Protein AF-A0A3S4KFF6-F1 (afdb_monomer_lite)

Sequence (85 aa):
MPILRQHMDARFGEERFQVMLGTVRRWQQEGKINPALAPELLFTTVISLVLVPFSRIHSDPRLQAVNRQTIVSHALALMGHGVGG

Radius of gyration: 17.16 Å; chains: 1; bounding box: 39×19×44 Å

Organism: Klebsiella pneumoniae (NCBI:txid573)

pLDDT: mean 87.14, std 14.23, range [47.38, 98.06]

Secondary structure (DSSP, 8-state):
--HHHHHHHTTTHHHHHHHHHHHHHHHHHTTSS-TTS-HHHHHHHHHHHHHHHHHHTTT-GGGTT--HHHHHHHHHHHHHHTTT-

Foldseek 3Di:
DDPVVVVVVPDPDPVVLVVQLVVVVVCVVVVNDPVPDDSNCVVVVLCCLQVVLVVCCVPPPVNVVPDNVNSVVVSVCCVVPNPVD

Structure (mmCIF, N/CA/C/O backbone):
data_AF-A0A3S4KFF6-F1
#
_entry.id   AF-A0A3S4KFF6-F1
#
loop_
_atom_site.group_PDB
_atom_site.id
_atom_site.type_symbol
_atom_site.label_atom_id
_atom_site.label_alt_id
_atom_site.label_comp_id
_atom_site.label_asym_id
_atom_site.label_entity_id
_atom_site.label_seq_id
_atom_sit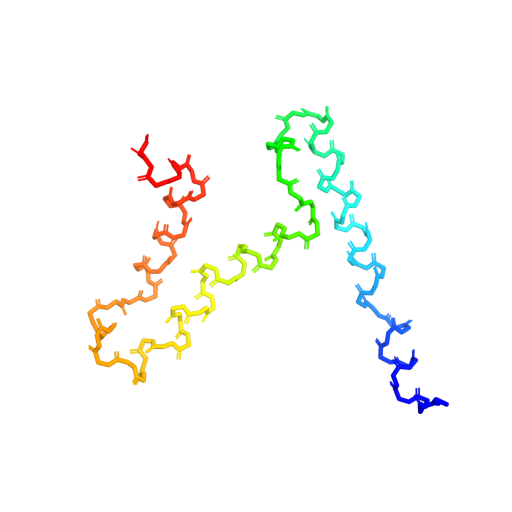e.pdbx_PDB_ins_code
_atom_site.Cartn_x
_atom_site.Cartn_y
_atom_site.Cartn_z
_atom_site.occupancy
_atom_site.B_iso_or_equiv
_atom_site.auth_seq_id
_atom_site.auth_comp_id
_atom_site.auth_asym_id
_atom_site.auth_atom_id
_atom_site.pdbx_PDB_model_num
ATOM 1 N N . MET A 1 1 ? 20.268 -11.837 23.135 1.00 47.38 1 MET A N 1
ATOM 2 C CA . MET A 1 1 ? 19.694 -11.209 21.919 1.00 47.38 1 MET A CA 1
ATOM 3 C C . MET A 1 1 ? 20.546 -9.995 21.560 1.00 47.38 1 MET A C 1
ATOM 5 O O . MET A 1 1 ? 20.949 -9.313 22.494 1.00 47.38 1 MET A O 1
ATOM 9 N N . PRO A 1 2 ? 20.901 -9.741 20.286 1.00 68.88 2 PRO A N 1
ATOM 10 C CA . PRO A 1 2 ? 21.856 -8.683 19.958 1.00 68.88 2 PRO A CA 1
ATOM 11 C C . PRO A 1 2 ? 21.218 -7.287 20.077 1.00 68.88 2 PRO A C 1
ATOM 13 O O . PRO A 1 2 ? 20.135 -7.035 19.548 1.00 68.88 2 PRO A O 1
ATOM 16 N N . ILE A 1 3 ? 21.930 -6.386 20.759 1.00 62.06 3 ILE A N 1
ATOM 17 C CA . ILE A 1 3 ? 21.522 -5.033 21.193 1.00 62.06 3 ILE A CA 1
ATOM 18 C C . ILE A 1 3 ? 21.145 -4.103 20.017 1.00 62.06 3 ILE A C 1
ATOM 20 O O . ILE A 1 3 ? 20.319 -3.206 20.163 1.00 62.06 3 ILE A O 1
ATOM 24 N N . LEU A 1 4 ? 21.667 -4.364 18.814 1.00 55.34 4 LEU A N 1
ATOM 25 C CA . LEU A 1 4 ? 21.361 -3.606 17.592 1.00 55.34 4 LEU A CA 1
ATOM 26 C C . LEU A 1 4 ? 19.877 -3.654 17.188 1.00 55.34 4 LEU A C 1
ATOM 28 O O . LEU A 1 4 ? 19.352 -2.654 16.707 1.00 55.34 4 LEU A O 1
ATOM 32 N N . ARG A 1 5 ? 19.186 -4.781 17.418 1.00 53.72 5 ARG A N 1
ATOM 33 C CA . ARG A 1 5 ? 17.768 -4.939 17.049 1.00 53.72 5 ARG A CA 1
ATOM 34 C C . ARG A 1 5 ? 16.859 -4.099 17.956 1.00 53.72 5 ARG A C 1
ATOM 36 O O . ARG A 1 5 ? 16.026 -3.352 17.465 1.00 53.72 5 ARG A O 1
ATOM 43 N N . GLN A 1 6 ? 17.135 -4.100 19.263 1.00 56.16 6 GLN A N 1
ATOM 44 C CA . GLN A 1 6 ? 16.432 -3.259 20.241 1.00 56.16 6 GLN A CA 1
ATOM 45 C C . GLN A 1 6 ? 16.615 -1.757 19.985 1.00 56.16 6 GLN A C 1
ATOM 47 O O . GLN A 1 6 ? 15.672 -0.997 20.156 1.00 5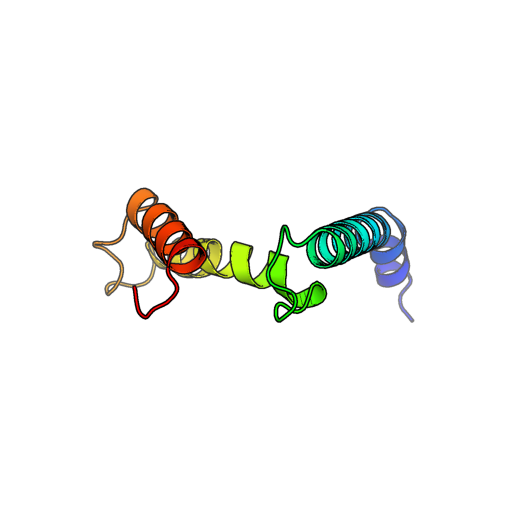6.16 6 GLN A O 1
ATOM 52 N N . HIS A 1 7 ? 17.797 -1.311 19.549 1.00 54.53 7 HIS A N 1
ATOM 53 C CA . HIS A 1 7 ? 18.037 0.114 19.289 1.00 54.53 7 HIS A CA 1
ATOM 54 C C . HIS A 1 7 ? 17.392 0.629 17.991 1.00 54.53 7 HIS A C 1
ATOM 56 O O . HIS A 1 7 ? 17.095 1.822 17.902 1.00 54.53 7 HIS A O 1
ATOM 62 N N . MET A 1 8 ? 17.166 -0.241 17.001 1.00 48.16 8 MET A N 1
ATOM 63 C CA . MET A 1 8 ? 16.448 0.112 15.771 1.00 48.16 8 MET A CA 1
ATOM 64 C C . MET A 1 8 ? 14.925 0.105 15.960 1.00 48.16 8 MET A C 1
ATOM 66 O O . MET A 1 8 ? 14.260 1.011 15.457 1.00 48.16 8 MET A O 1
ATOM 70 N N . ASP A 1 9 ? 14.393 -0.836 16.745 1.00 53.28 9 ASP A N 1
ATOM 71 C CA . ASP A 1 9 ? 12.965 -0.897 17.094 1.00 53.28 9 ASP A CA 1
ATOM 72 C C . ASP A 1 9 ? 12.549 0.262 18.026 1.00 53.28 9 ASP A C 1
ATOM 74 O O . ASP A 1 9 ? 11.443 0.790 17.928 1.00 53.28 9 ASP A O 1
ATOM 78 N N . ALA A 1 10 ? 13.457 0.726 18.893 1.00 53.88 10 ALA A N 1
ATOM 79 C CA . ALA A 1 10 ? 13.148 1.686 19.953 1.00 53.88 10 ALA A CA 1
ATOM 80 C C . ALA A 1 10 ? 13.065 3.167 19.541 1.00 53.88 10 ALA A C 1
ATOM 82 O O . ALA A 1 10 ? 12.707 3.977 20.393 1.00 53.88 10 ALA A O 1
ATOM 83 N N . ARG A 1 11 ? 13.428 3.576 18.311 1.00 57.06 11 ARG A N 1
ATOM 84 C CA . ARG A 1 11 ? 13.642 5.017 18.048 1.00 57.06 11 ARG A CA 1
ATOM 85 C C . ARG A 1 11 ? 12.547 5.773 17.296 1.00 57.06 11 ARG A C 1
ATOM 87 O O . ARG A 1 11 ? 12.287 6.891 17.712 1.00 57.06 11 ARG A O 1
ATOM 94 N N . PHE A 1 12 ? 11.899 5.242 16.252 1.00 52.22 12 PHE A N 1
ATOM 95 C CA . PHE A 1 12 ? 10.881 6.023 15.499 1.00 52.22 12 PHE A CA 1
ATOM 96 C C . PHE A 1 12 ? 9.857 5.213 14.680 1.00 52.22 12 PHE A C 1
ATOM 98 O O . PHE A 1 12 ? 8.868 5.787 14.223 1.00 52.22 12 PHE A O 1
ATOM 105 N N . GLY A 1 13 ? 10.086 3.917 14.437 1.00 63.41 13 GLY A N 1
ATOM 106 C CA . GLY A 1 13 ? 9.241 3.109 13.546 1.00 63.41 13 GLY A CA 1
ATOM 107 C C . GLY A 1 13 ? 7.935 2.654 14.194 1.00 63.41 13 GLY A C 1
ATOM 108 O O . GLY A 1 13 ? 6.870 2.858 13.619 1.00 63.41 13 GLY A O 1
ATOM 109 N N . GLU A 1 14 ? 8.020 2.101 15.405 1.00 73.94 14 GLU A N 1
ATOM 110 C CA . GLU A 1 14 ? 6.875 1.482 16.080 1.00 73.94 14 GLU A CA 1
ATOM 111 C C . GLU A 1 14 ? 5.816 2.510 16.492 1.00 73.94 14 GLU A C 1
ATOM 113 O O . GLU A 1 14 ? 4.641 2.339 16.194 1.00 73.94 14 GLU A O 1
ATOM 118 N N . GLU A 1 15 ? 6.215 3.637 17.090 1.00 80.56 15 GLU A N 1
ATOM 119 C CA . GLU A 1 15 ? 5.271 4.689 17.490 1.00 80.56 15 GLU A CA 1
ATOM 120 C C . GLU A 1 15 ? 4.511 5.259 16.282 1.00 80.56 15 GLU A C 1
ATOM 122 O O . GLU A 1 15 ? 3.284 5.357 16.296 1.00 80.56 15 GLU A O 1
ATOM 127 N N . ARG A 1 16 ? 5.222 5.573 15.191 1.00 79.31 16 ARG A N 1
ATOM 128 C CA . ARG A 1 16 ? 4.599 6.064 13.952 1.00 79.31 16 ARG A CA 1
ATOM 129 C C . ARG A 1 16 ? 3.683 5.018 13.332 1.00 79.31 16 ARG A C 1
ATOM 131 O O . ARG A 1 16 ? 2.618 5.374 12.832 1.00 79.31 16 ARG A O 1
ATOM 138 N N . PHE A 1 17 ? 4.076 3.748 13.382 1.00 81.50 17 PHE A N 1
ATOM 139 C CA . PHE A 1 17 ? 3.258 2.639 12.912 1.00 81.50 17 PHE A CA 1
ATOM 140 C C . PHE A 1 17 ? 1.975 2.497 13.742 1.00 81.50 17 PHE A C 1
ATOM 142 O O . PHE A 1 17 ? 0.891 2.409 13.172 1.00 81.50 17 PHE A O 1
ATOM 149 N N . GLN A 1 18 ? 2.049 2.590 15.069 1.00 87.25 18 GLN A N 1
ATOM 150 C CA . GLN A 1 18 ? 0.866 2.540 15.933 1.00 87.25 18 GLN A CA 1
ATOM 151 C C . GLN A 1 18 ?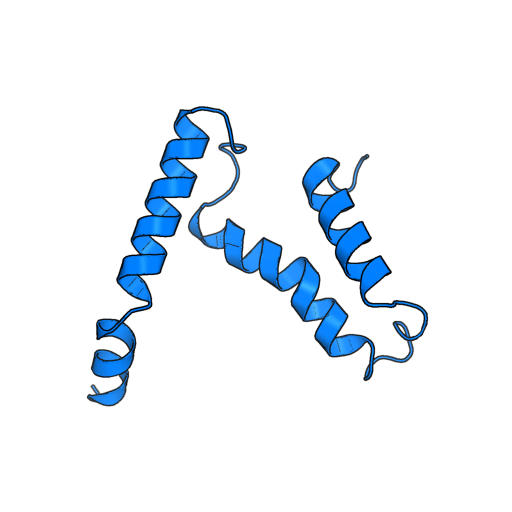 -0.055 3.754 15.746 1.00 87.25 18 GLN A C 1
ATOM 153 O O . GLN A 1 18 ? -1.273 3.593 15.659 1.00 87.25 18 GLN A O 1
ATOM 158 N N . VAL A 1 19 ? 0.498 4.964 15.604 1.00 90.44 19 VAL A N 1
ATOM 159 C CA . VAL A 1 19 ? -0.278 6.180 15.285 1.00 90.44 19 VAL A CA 1
ATOM 160 C C . VAL A 1 19 ? -0.995 6.035 13.941 1.00 90.44 19 VAL A C 1
ATOM 162 O O . VAL A 1 19 ? -2.171 6.388 13.801 1.00 90.44 19 VAL A O 1
ATOM 165 N N . MET A 1 20 ? -0.301 5.482 12.950 1.00 88.38 20 MET A N 1
ATOM 166 C CA . MET A 1 20 ? -0.849 5.185 11.633 1.00 88.38 20 MET A CA 1
ATOM 167 C C . MET A 1 20 ? -1.994 4.166 11.724 1.00 88.38 20 MET A C 1
ATOM 169 O O . MET A 1 20 ? -3.082 4.438 11.216 1.00 88.38 20 MET A O 1
ATOM 173 N N . LEU A 1 21 ? -1.801 3.041 12.424 1.00 93.44 21 LEU A N 1
ATOM 174 C CA . LEU A 1 21 ? -2.852 2.041 12.647 1.00 93.44 21 LEU A CA 1
ATOM 175 C C . LEU A 1 21 ? -4.066 2.640 13.363 1.00 93.44 21 LEU A C 1
ATOM 177 O O . LEU A 1 21 ? -5.201 2.420 12.941 1.00 93.44 21 LEU A O 1
ATOM 181 N N . GLY A 1 22 ? -3.837 3.428 14.415 1.00 95.50 22 GLY A N 1
ATOM 182 C CA . GLY A 1 22 ? -4.895 4.130 15.139 1.00 95.50 22 GLY A CA 1
ATOM 183 C C . GLY A 1 22 ? -5.689 5.072 14.233 1.00 95.50 22 GLY A C 1
ATOM 184 O O . GLY A 1 22 ? -6.918 5.100 14.289 1.00 95.50 22 GLY A O 1
ATOM 185 N N . THR A 1 23 ? -5.005 5.785 13.336 1.00 95.19 23 THR A N 1
ATOM 186 C CA . THR A 1 23 ? -5.646 6.676 12.360 1.00 95.19 23 THR A CA 1
ATOM 187 C C . THR A 1 23 ? -6.515 5.905 11.370 1.00 95.19 23 THR A C 1
ATOM 189 O O . THR A 1 23 ? -7.662 6.290 11.150 1.00 95.19 23 THR A O 1
ATOM 192 N N . VAL A 1 24 ? -6.012 4.798 10.813 1.00 95.31 24 VAL A N 1
ATOM 193 C CA . VAL A 1 24 ? -6.773 3.963 9.870 1.00 95.31 24 VAL A CA 1
ATOM 194 C C . VAL A 1 24 ? -8.007 3.367 10.544 1.00 95.31 24 VAL A C 1
ATOM 196 O O . VAL A 1 24 ? -9.104 3.477 10.002 1.00 95.31 24 VAL A O 1
ATOM 199 N N . ARG A 1 25 ? -7.858 2.808 11.751 1.00 96.56 25 ARG A N 1
ATOM 200 C CA . ARG A 1 25 ? -8.980 2.239 12.517 1.00 96.56 25 ARG A CA 1
ATOM 201 C C . ARG A 1 25 ? -10.046 3.289 12.823 1.00 96.56 25 ARG A C 1
ATOM 203 O O . ARG A 1 25 ? -11.232 3.027 12.638 1.00 96.56 25 ARG A O 1
ATOM 210 N N . ARG A 1 26 ? -9.639 4.497 13.223 1.00 98.00 26 ARG A N 1
ATOM 211 C CA . ARG A 1 26 ? -10.566 5.620 13.424 1.00 98.00 26 ARG A CA 1
ATOM 212 C C . ARG A 1 26 ? -11.300 5.977 12.132 1.00 98.00 26 ARG A C 1
ATOM 214 O O . ARG A 1 26 ? -12.512 6.143 12.142 1.00 98.00 26 ARG A O 1
ATOM 221 N N . TRP A 1 27 ? -10.600 6.057 11.005 1.00 97.75 27 TRP A N 1
ATOM 222 C CA . TRP A 1 27 ? -11.234 6.337 9.715 1.00 97.75 27 TRP A CA 1
ATOM 223 C C . TRP A 1 27 ? -12.188 5.238 9.246 1.00 97.75 27 TRP A C 1
ATOM 225 O O . TRP A 1 27 ? -13.181 5.553 8.595 1.00 97.75 27 TRP A O 1
ATOM 235 N N . GLN A 1 28 ? -11.943 3.977 9.600 1.00 97.50 28 GLN A N 1
ATOM 236 C CA . GLN A 1 28 ? -12.904 2.897 9.367 1.00 97.50 28 GLN A CA 1
ATOM 237 C C . GLN A 1 28 ? -14.172 3.078 10.209 1.00 97.50 28 GLN A C 1
ATOM 239 O O . GLN A 1 28 ? -15.272 2.948 9.681 1.00 97.50 28 GLN A O 1
ATOM 244 N N . GLN A 1 29 ? -14.037 3.452 11.487 1.00 97.44 29 GLN A N 1
ATOM 245 C CA . GLN A 1 29 ? -15.183 3.759 12.358 1.00 97.44 29 GLN A CA 1
ATOM 246 C C . GLN A 1 29 ? -15.987 4.969 11.856 1.00 97.44 29 GLN A C 1
ATOM 248 O O . GLN A 1 29 ? -17.209 4.981 11.945 1.00 97.44 29 GLN A O 1
ATOM 253 N N . GLU A 1 30 ? -15.307 5.968 11.290 1.00 98.06 30 GLU A N 1
ATOM 254 C CA . GLU A 1 30 ? -15.923 7.150 10.671 1.00 98.06 30 GLU A CA 1
ATOM 255 C C . GLU A 1 30 ? -16.515 6.876 9.271 1.00 98.06 30 GLU A C 1
ATOM 257 O O . GLU A 1 30 ? -17.054 7.792 8.653 1.00 98.06 30 GLU A O 1
ATOM 262 N N . GLY A 1 31 ? -16.386 5.657 8.732 1.00 97.06 31 GLY A N 1
ATOM 263 C CA . GLY A 1 31 ? -16.880 5.296 7.397 1.00 97.06 31 GLY A CA 1
ATOM 264 C C . GLY A 1 31 ? -16.073 5.872 6.224 1.00 97.06 31 GLY A C 1
ATOM 265 O O . GLY A 1 31 ? -16.537 5.842 5.088 1.00 97.06 31 GLY A O 1
ATOM 266 N N . LYS A 1 32 ? -14.866 6.398 6.470 1.00 95.88 32 LYS A N 1
ATOM 267 C CA . LYS A 1 32 ? -13.985 7.001 5.448 1.00 95.88 32 LYS A CA 1
ATOM 268 C C . LYS A 1 32 ? -13.125 5.982 4.705 1.00 95.88 32 LYS A C 1
ATOM 270 O O . LYS A 1 32 ? -12.647 6.263 3.611 1.00 95.88 32 LYS A O 1
ATOM 275 N N . ILE A 1 33 ? -12.887 4.825 5.317 1.00 94.12 33 ILE A N 1
ATOM 276 C CA . ILE A 1 33 ? -12.118 3.716 4.746 1.00 94.12 33 ILE A CA 1
ATOM 277 C C . ILE A 1 33 ? -12.968 2.455 4.827 1.00 94.12 33 ILE A C 1
ATOM 279 O O . ILE A 1 33 ? -13.667 2.240 5.815 1.00 94.12 33 ILE A O 1
ATOM 283 N N . ASN A 1 34 ? -12.875 1.603 3.804 1.00 93.62 34 ASN A N 1
ATOM 284 C CA . ASN A 1 34 ? -13.549 0.311 3.784 1.00 93.62 34 ASN A CA 1
ATOM 285 C C . ASN A 1 34 ? -13.160 -0.525 5.034 1.00 93.62 34 ASN A C 1
ATOM 287 O O . ASN A 1 34 ? -11.972 -0.820 5.220 1.00 93.62 34 ASN A O 1
ATOM 291 N N . PRO A 1 35 ? -14.126 -0.928 5.886 1.00 95.62 35 PRO A N 1
ATOM 292 C CA . PRO A 1 35 ? -13.850 -1.677 7.113 1.00 95.62 35 PRO A CA 1
ATOM 293 C C . PRO A 1 35 ? -13.301 -3.088 6.857 1.00 95.62 35 PRO A C 1
ATOM 295 O O . PRO A 1 35 ? -12.740 -3.691 7.765 1.00 95.62 35 PRO A O 1
ATOM 298 N N . ALA A 1 36 ? -13.416 -3.613 5.632 1.00 94.88 36 ALA A N 1
ATOM 299 C CA . ALA A 1 36 ? -12.848 -4.907 5.258 1.00 94.88 36 ALA A CA 1
ATOM 300 C C . ALA A 1 36 ? -11.321 -4.873 5.047 1.00 94.88 36 ALA A C 1
ATOM 302 O O . ALA A 1 36 ? -10.695 -5.924 4.913 1.00 94.88 36 ALA A O 1
ATOM 303 N N . LEU A 1 37 ? -10.705 -3.688 4.989 1.00 94.44 37 LEU A N 1
ATOM 304 C CA . LEU A 1 37 ? -9.256 -3.558 4.838 1.00 94.44 37 LEU A CA 1
ATOM 305 C C . LEU A 1 37 ? -8.554 -3.819 6.173 1.00 94.44 37 LEU A C 1
ATOM 307 O O . LEU A 1 37 ? -8.870 -3.184 7.175 1.00 94.44 37 LEU A O 1
ATOM 311 N N . ALA A 1 38 ? -7.552 -4.699 6.178 1.00 95.12 38 ALA A N 1
ATOM 312 C CA .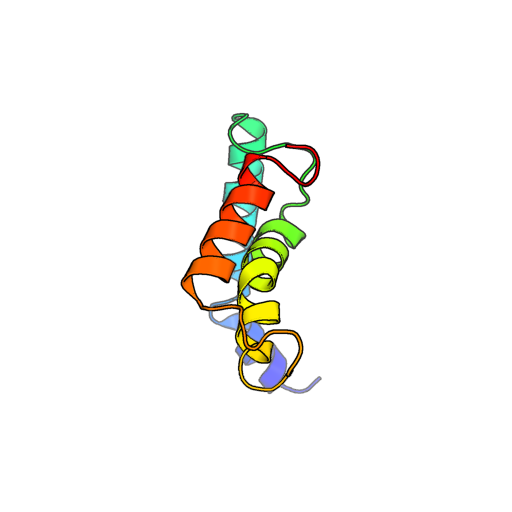 ALA A 1 38 ? -6.681 -4.875 7.336 1.00 95.12 38 ALA A CA 1
ATOM 313 C C . ALA A 1 38 ? -5.762 -3.643 7.490 1.00 95.12 38 ALA A C 1
ATOM 315 O O . ALA A 1 38 ? -4.962 -3.376 6.581 1.00 95.12 38 ALA A O 1
ATOM 316 N N . PRO A 1 39 ? -5.831 -2.886 8.604 1.00 93.56 39 PRO A N 1
ATOM 317 C CA . PRO A 1 39 ? -5.004 -1.694 8.807 1.00 93.56 39 PRO A CA 1
ATOM 318 C C . PRO A 1 39 ? -3.498 -1.959 8.690 1.00 93.56 39 PRO A C 1
ATOM 320 O O . PRO A 1 39 ? -2.757 -1.132 8.160 1.00 93.56 39 PRO A O 1
ATOM 323 N N . GLU A 1 40 ? -3.056 -3.136 9.130 1.00 90.44 40 GLU A N 1
ATOM 324 C CA . GLU A 1 40 ? -1.665 -3.592 9.113 1.00 90.44 40 GLU A CA 1
ATOM 325 C C . GLU A 1 40 ? -1.139 -3.822 7.687 1.00 90.44 40 GLU A C 1
ATOM 327 O O . GLU A 1 40 ? 0.064 -3.721 7.446 1.00 90.44 40 GLU A O 1
ATOM 332 N N . LEU A 1 41 ? -2.033 -4.095 6.729 1.00 93.06 41 LEU A N 1
ATOM 333 C CA . LEU A 1 41 ? -1.684 -4.351 5.328 1.00 93.06 41 LEU A CA 1
ATOM 334 C C . LEU A 1 41 ? -1.844 -3.125 4.431 1.00 93.06 41 LEU A C 1
ATOM 336 O O . LEU A 1 41 ? -1.306 -3.110 3.324 1.00 93.06 41 LEU A O 1
ATOM 340 N N . LEU A 1 42 ? -2.586 -2.104 4.863 1.00 90.81 42 LEU A N 1
ATOM 341 C CA . LEU A 1 42 ? -2.991 -1.004 3.990 1.00 90.81 42 LEU A CA 1
ATOM 342 C C . LEU A 1 42 ? -1.788 -0.295 3.354 1.00 90.81 42 LEU A C 1
ATOM 344 O O . LEU A 1 42 ? -1.695 -0.184 2.133 1.00 90.81 42 LEU A O 1
ATOM 348 N N . PHE A 1 43 ? -0.833 0.142 4.173 1.00 86.69 43 PHE A N 1
ATOM 349 C CA . PHE A 1 43 ? 0.315 0.906 3.688 1.00 86.69 43 PHE A CA 1
ATOM 350 C C . PHE A 1 43 ? 1.275 0.059 2.862 1.00 86.69 43 PHE A C 1
ATOM 352 O O . PHE A 1 43 ? 1.719 0.498 1.804 1.00 86.69 43 PHE A O 1
ATOM 359 N N . THR A 1 44 ? 1.573 -1.163 3.307 1.00 88.25 44 THR A N 1
ATOM 360 C CA . THR A 1 44 ? 2.460 -2.069 2.568 1.00 88.25 44 THR A CA 1
ATOM 361 C C . THR A 1 44 ? 1.867 -2.431 1.210 1.00 88.25 44 THR A C 1
ATOM 363 O O . THR A 1 44 ? 2.599 -2.456 0.221 1.00 88.25 44 THR A O 1
ATOM 366 N N . THR A 1 45 ? 0.546 -2.612 1.129 1.00 93.69 45 THR A N 1
ATOM 367 C CA . THR A 1 45 ? -0.170 -2.853 -0.130 1.00 93.69 45 THR A CA 1
ATOM 368 C C . THR A 1 45 ? -0.061 -1.649 -1.063 1.00 93.69 45 THR A C 1
ATOM 370 O O . THR A 1 45 ? 0.412 -1.799 -2.188 1.00 93.69 45 THR A O 1
ATOM 373 N N . VAL A 1 46 ? -0.413 -0.445 -0.594 1.00 92.44 46 VAL A N 1
ATOM 374 C CA . VAL A 1 46 ? -0.347 0.789 -1.402 1.00 92.44 46 VAL A CA 1
ATOM 375 C C . VAL A 1 46 ? 1.076 1.061 -1.898 1.00 92.44 46 VAL A C 1
ATOM 377 O O . VAL A 1 46 ? 1.280 1.359 -3.073 1.00 92.44 46 VAL A O 1
ATOM 380 N N . ILE A 1 47 ? 2.077 0.906 -1.029 1.00 91.81 47 ILE A N 1
ATOM 381 C CA . ILE A 1 47 ? 3.489 1.071 -1.389 1.00 91.81 47 ILE A CA 1
ATOM 382 C C . ILE A 1 47 ? 3.901 0.034 -2.442 1.00 91.81 47 ILE A C 1
ATOM 384 O O . ILE A 1 47 ? 4.565 0.379 -3.420 1.00 91.81 47 ILE A O 1
ATOM 388 N N . SER A 1 48 ? 3.493 -1.226 -2.277 1.00 95.12 48 SER A N 1
ATOM 389 C CA . SER A 1 48 ? 3.863 -2.313 -3.190 1.00 95.12 48 SER A CA 1
ATOM 390 C C . SER A 1 48 ? 3.267 -2.142 -4.586 1.00 95.12 48 SER A C 1
ATOM 392 O O . SER A 1 48 ? 3.956 -2.443 -5.562 1.00 95.12 48 SER A O 1
ATOM 394 N N . LEU A 1 49 ? 2.049 -1.592 -4.698 1.00 96.00 49 LEU A N 1
ATOM 395 C CA . LEU A 1 49 ? 1.422 -1.270 -5.989 1.00 96.00 49 LEU A CA 1
ATOM 396 C C . LEU A 1 49 ? 2.283 -0.340 -6.854 1.00 96.00 49 LEU A C 1
ATOM 398 O O . LEU A 1 49 ? 2.187 -0.383 -8.077 1.00 96.00 49 LEU A O 1
ATOM 402 N N . VAL A 1 50 ? 3.145 0.469 -6.232 1.00 95.44 50 VAL A N 1
ATOM 403 C CA . VAL A 1 50 ? 4.042 1.393 -6.932 1.00 95.44 50 VAL A CA 1
ATOM 404 C C . VAL A 1 50 ? 5.474 0.865 -6.975 1.00 95.44 50 VAL A C 1
ATOM 406 O O . VAL A 1 50 ? 6.074 0.815 -8.048 1.00 95.44 50 VAL A O 1
ATOM 409 N N . LEU A 1 51 ? 6.044 0.455 -5.837 1.00 94.81 51 LEU A N 1
ATOM 410 C CA . LEU A 1 51 ? 7.462 0.093 -5.750 1.00 94.81 51 LEU A CA 1
ATOM 411 C C . LEU A 1 51 ? 7.810 -1.166 -6.546 1.00 94.81 51 LEU A C 1
ATOM 413 O O . LEU A 1 51 ? 8.855 -1.196 -7.196 1.00 94.81 51 LEU A O 1
ATOM 417 N N . VAL A 1 52 ? 6.952 -2.192 -6.529 1.00 94.81 52 VAL A N 1
ATOM 418 C CA . VAL A 1 52 ? 7.213 -3.450 -7.244 1.00 94.81 52 VAL A CA 1
ATOM 419 C C . VAL A 1 52 ? 7.350 -3.212 -8.751 1.00 94.81 52 VAL A C 1
ATOM 421 O O . VAL A 1 52 ? 8.413 -3.535 -9.287 1.00 94.81 52 VAL A O 1
ATOM 424 N N . PRO A 1 53 ? 6.367 -2.626 -9.464 1.00 94.38 53 PRO A N 1
ATOM 425 C CA . PRO A 1 53 ? 6.537 -2.355 -10.888 1.00 94.38 53 PRO A CA 1
ATOM 426 C C . PRO A 1 53 ? 7.665 -1.352 -11.144 1.00 94.38 53 PRO A C 1
ATOM 428 O O . PRO A 1 53 ? 8.461 -1.567 -12.055 1.00 94.38 53 PRO A O 1
ATOM 431 N N . PHE A 1 54 ? 7.815 -0.318 -10.307 1.00 94.50 54 PHE A N 1
ATOM 432 C CA . PHE A 1 54 ? 8.873 0.684 -10.466 1.00 94.50 54 PHE A CA 1
ATOM 433 C C . PHE A 1 54 ? 10.282 0.075 -10.420 1.00 94.50 54 PHE A C 1
ATOM 435 O O . PHE A 1 54 ? 11.134 0.433 -11.230 1.00 94.50 54 PHE A O 1
ATOM 442 N N . SER A 1 55 ? 10.529 -0.883 -9.523 1.00 94.00 55 SER A N 1
ATOM 443 C CA . SER A 1 55 ? 11.816 -1.591 -9.440 1.00 94.00 55 SER A CA 1
ATOM 444 C C . SER A 1 55 ? 12.133 -2.450 -10.670 1.00 94.00 55 SER A C 1
ATOM 446 O O . SER A 1 55 ? 13.293 -2.790 -10.901 1.00 94.00 55 SER A O 1
ATOM 448 N N . ARG A 1 56 ? 11.119 -2.790 -11.476 1.00 94.50 56 ARG A N 1
ATOM 449 C CA . ARG A 1 56 ? 11.236 -3.731 -12.595 1.00 94.50 56 ARG A CA 1
ATOM 450 C C . ARG A 1 56 ? 11.263 -3.069 -13.969 1.00 94.50 56 ARG A C 1
ATOM 452 O O . ARG A 1 56 ? 11.743 -3.699 -14.902 1.00 94.50 56 ARG A O 1
ATOM 459 N N . ILE A 1 57 ? 10.820 -1.815 -14.117 1.00 93.50 57 ILE A N 1
ATOM 460 C CA . ILE A 1 57 ? 10.746 -1.161 -15.444 1.00 93.50 57 ILE A CA 1
ATOM 461 C C . ILE A 1 57 ? 12.097 -1.074 -16.177 1.00 93.50 57 ILE A C 1
ATOM 463 O O . ILE A 1 57 ? 12.119 -1.012 -17.400 1.00 93.50 57 ILE A O 1
ATOM 467 N N . HIS A 1 58 ? 13.222 -1.092 -15.451 1.00 87.31 58 HIS A N 1
ATOM 468 C CA . HIS A 1 58 ? 14.568 -1.037 -16.042 1.00 87.31 58 HIS A CA 1
ATOM 469 C C . HIS A 1 58 ? 15.206 -2.418 -16.255 1.00 87.31 58 HIS A C 1
ATOM 471 O O . HIS A 1 58 ? 16.213 -2.519 -16.949 1.00 87.31 58 HIS A O 1
ATOM 477 N N . SER A 1 59 ? 14.667 -3.470 -15.635 1.00 91.62 59 SER A N 1
ATOM 478 C CA . SER A 1 59 ? 15.276 -4.807 -15.597 1.00 91.62 59 SER A CA 1
ATOM 479 C C . SER A 1 59 ? 14.427 -5.886 -16.269 1.00 91.62 59 SER A C 1
ATOM 481 O O . SER A 1 59 ? 14.956 -6.934 -16.628 1.00 91.62 59 SER A O 1
ATOM 483 N N . ASP A 1 60 ? 13.133 -5.639 -16.47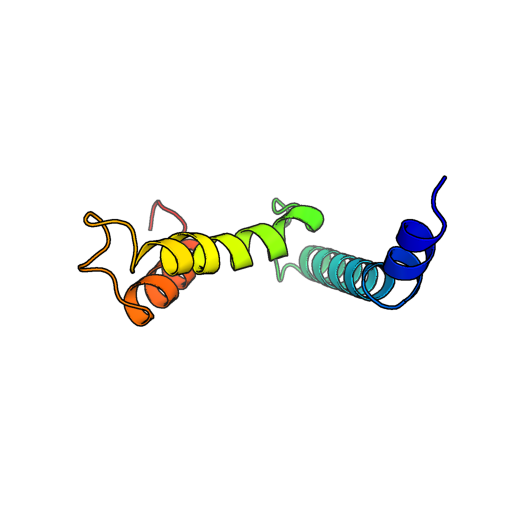6 1.00 94.12 60 ASP A N 1
ATOM 484 C CA . ASP A 1 60 ? 12.200 -6.573 -17.098 1.00 94.12 60 ASP A CA 1
ATOM 485 C C . ASP A 1 60 ? 11.799 -6.091 -18.507 1.00 94.12 60 ASP A C 1
ATOM 487 O O . ASP A 1 60 ? 11.041 -5.123 -18.629 1.00 94.12 60 ASP A O 1
ATOM 491 N N . PRO A 1 61 ? 12.245 -6.771 -19.585 1.00 92.38 61 PRO A N 1
ATOM 492 C CA . PRO A 1 61 ? 11.872 -6.439 -20.960 1.00 92.38 61 PRO A CA 1
ATOM 493 C C . PRO A 1 61 ? 10.358 -6.358 -21.194 1.00 92.38 61 PRO A C 1
ATOM 495 O O . PRO A 1 61 ? 9.903 -5.579 -22.027 1.00 92.38 61 PRO A O 1
ATOM 498 N N . ARG A 1 62 ? 9.560 -7.120 -20.433 1.00 93.69 62 ARG A N 1
ATOM 499 C CA . ARG A 1 62 ? 8.093 -7.140 -20.552 1.00 93.69 62 ARG A CA 1
ATOM 500 C C . ARG A 1 62 ? 7.451 -5.835 -20.083 1.00 93.69 62 ARG A C 1
ATOM 502 O O . ARG A 1 62 ? 6.313 -5.556 -20.442 1.00 93.69 62 ARG A O 1
ATOM 509 N N . LEU A 1 63 ? 8.167 -5.049 -19.278 1.00 93.62 63 LEU A N 1
ATOM 510 C CA . LEU A 1 63 ? 7.696 -3.793 -18.700 1.00 93.62 63 LEU A CA 1
ATOM 511 C C . LEU A 1 63 ? 8.319 -2.557 -19.362 1.00 93.62 63 LEU A C 1
ATOM 513 O O . LEU A 1 63 ? 8.064 -1.451 -18.900 1.00 93.62 63 LEU A O 1
ATOM 517 N N . GLN A 1 64 ? 9.084 -2.697 -20.450 1.00 86.88 64 GLN A N 1
ATOM 518 C CA . GLN A 1 64 ? 9.764 -1.557 -21.088 1.00 86.88 64 GLN A CA 1
ATOM 519 C C . GLN A 1 64 ? 8.818 -0.466 -21.608 1.00 86.88 64 GLN A C 1
ATOM 521 O O . GLN A 1 64 ? 9.192 0.702 -21.645 1.00 86.88 64 GLN A O 1
ATOM 526 N N . ALA A 1 65 ? 7.590 -0.827 -21.988 1.00 90.38 65 ALA A N 1
ATOM 527 C CA . ALA A 1 65 ? 6.572 0.139 -22.403 1.00 90.38 65 ALA A CA 1
ATOM 528 C C . ALA A 1 65 ? 5.917 0.879 -21.216 1.00 90.38 65 ALA A C 1
ATOM 530 O O . ALA A 1 65 ? 5.214 1.870 -21.412 1.00 90.38 65 ALA A O 1
ATOM 531 N N . VAL A 1 66 ? 6.121 0.402 -19.983 1.00 94.81 66 VAL A N 1
ATOM 532 C CA . VAL A 1 66 ? 5.527 0.969 -18.772 1.00 94.81 66 VAL A CA 1
ATOM 533 C C . VAL A 1 66 ? 6.421 2.087 -18.249 1.00 94.81 66 VAL A C 1
ATOM 535 O O . VAL A 1 66 ? 7.569 1.867 -17.869 1.00 94.81 66 VAL A O 1
ATOM 538 N N . ASN A 1 67 ? 5.875 3.299 -18.169 1.00 94.44 67 ASN A N 1
ATOM 539 C CA . ASN A 1 67 ? 6.558 4.434 -17.556 1.00 94.44 67 ASN A CA 1
ATOM 540 C C . ASN A 1 67 ? 6.018 4.727 -16.143 1.00 94.44 67 ASN A C 1
ATOM 542 O O . ASN A 1 67 ? 5.029 4.151 -15.684 1.00 94.44 67 ASN A O 1
ATOM 546 N N . ARG A 1 68 ? 6.675 5.657 -15.440 1.00 94.75 68 ARG A N 1
ATOM 547 C CA . ARG A 1 68 ? 6.322 6.041 -14.061 1.00 94.75 68 ARG A CA 1
ATOM 548 C C . ARG A 1 68 ? 4.877 6.530 -13.937 1.00 94.75 68 ARG A C 1
ATOM 550 O O . ARG A 1 68 ? 4.204 6.185 -12.972 1.00 94.75 68 ARG A O 1
ATOM 557 N N . GLN A 1 69 ? 4.404 7.300 -14.915 1.00 96.56 69 GLN A N 1
ATOM 558 C CA . GLN A 1 69 ? 3.041 7.820 -14.919 1.00 96.56 69 GLN A CA 1
ATOM 559 C C . GLN A 1 69 ? 2.023 6.687 -15.079 1.00 96.56 69 GLN A C 1
ATOM 561 O O . GLN A 1 69 ? 1.035 6.657 -14.351 1.00 96.56 69 GLN A O 1
ATOM 566 N N . THR A 1 70 ? 2.295 5.718 -15.959 1.00 96.44 70 THR A N 1
ATOM 567 C CA . THR A 1 70 ? 1.456 4.523 -16.132 1.00 96.44 70 THR A CA 1
ATOM 568 C C . THR A 1 70 ? 1.305 3.746 -14.825 1.00 96.44 70 THR A C 1
ATOM 570 O O . THR A 1 70 ? 0.194 3.351 -14.489 1.00 96.44 70 THR A O 1
ATOM 573 N N . ILE A 1 71 ? 2.384 3.574 -14.054 1.00 96.38 71 ILE A N 1
ATOM 574 C CA . ILE A 1 71 ? 2.346 2.884 -12.751 1.00 96.38 71 ILE A CA 1
ATOM 575 C C . ILE A 1 71 ? 1.434 3.615 -11.764 1.00 96.38 71 ILE A C 1
ATOM 577 O O . ILE A 1 71 ? 0.578 2.993 -11.139 1.00 96.38 71 ILE A O 1
ATOM 581 N N . VAL A 1 72 ? 1.600 4.934 -11.630 1.00 96.44 72 VAL A N 1
ATOM 582 C CA . VAL A 1 72 ? 0.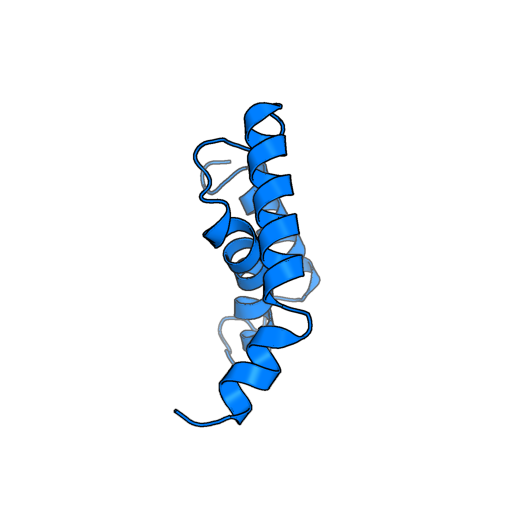803 5.738 -10.692 1.00 96.44 72 VAL A CA 1
ATOM 583 C C . VAL A 1 72 ? -0.672 5.728 -11.089 1.00 96.44 72 VAL A C 1
ATOM 585 O O . VAL A 1 72 ? -1.528 5.452 -10.251 1.00 96.44 72 VAL A O 1
ATOM 588 N N . SER A 1 73 ? -0.976 5.970 -12.366 1.00 96.44 73 SER A N 1
ATOM 589 C CA . SER A 1 73 ? -2.348 5.936 -12.875 1.00 96.44 73 SER A CA 1
ATOM 590 C C . SER A 1 73 ? -2.993 4.558 -12.696 1.00 96.44 73 SER A C 1
ATOM 592 O O . SER A 1 73 ? -4.155 4.484 -12.307 1.00 96.44 73 SER A O 1
ATOM 594 N N . HIS A 1 74 ? -2.241 3.472 -12.902 1.00 96.06 74 HIS A N 1
ATOM 595 C CA . HIS A 1 74 ? -2.718 2.110 -12.667 1.00 96.06 74 HIS A CA 1
ATOM 596 C C . HIS A 1 74 ? -3.033 1.849 -11.185 1.00 96.06 74 HIS A C 1
ATOM 598 O O . HIS A 1 74 ? -4.102 1.331 -10.871 1.00 96.06 74 HIS A O 1
ATOM 604 N N . ALA A 1 75 ? -2.148 2.250 -10.267 1.00 96.81 75 ALA A N 1
ATOM 605 C CA . ALA A 1 75 ? -2.376 2.095 -8.831 1.00 96.81 75 ALA A CA 1
ATOM 606 C C . ALA A 1 75 ? -3.604 2.891 -8.352 1.00 96.81 75 ALA A C 1
ATOM 608 O O . ALA A 1 75 ? -4.408 2.373 -7.579 1.00 96.81 75 ALA A O 1
ATOM 609 N N . LEU A 1 76 ? -3.779 4.126 -8.835 1.00 96.19 76 LEU A N 1
ATOM 610 C CA . LEU A 1 76 ? -4.952 4.949 -8.526 1.00 96.19 76 LEU A CA 1
ATOM 611 C C . LEU A 1 76 ? -6.246 4.321 -9.053 1.00 96.19 76 LEU A C 1
ATOM 613 O O . LEU A 1 76 ? -7.226 4.263 -8.315 1.00 96.19 76 LEU A O 1
ATOM 617 N N . ALA A 1 77 ? -6.239 3.811 -10.289 1.00 96.56 77 ALA A N 1
ATOM 618 C CA . ALA A 1 77 ? -7.392 3.120 -10.857 1.00 96.56 77 ALA A CA 1
ATOM 619 C C . ALA A 1 77 ? -7.772 1.889 -10.021 1.00 96.56 77 ALA A C 1
ATOM 621 O O . ALA A 1 77 ? -8.934 1.734 -9.661 1.00 96.56 77 ALA A O 1
ATOM 622 N N . LEU A 1 78 ? -6.792 1.070 -9.625 1.00 96.00 78 LEU A N 1
ATOM 623 C CA . LEU A 1 78 ? -7.034 -0.111 -8.795 1.00 96.00 78 LEU A CA 1
ATOM 624 C C . LEU A 1 78 ? -7.580 0.250 -7.404 1.00 96.00 78 LEU A C 1
ATOM 626 O O . LEU A 1 78 ? -8.451 -0.443 -6.889 1.00 96.00 78 LEU A O 1
ATOM 630 N N . MET A 1 79 ? -7.095 1.333 -6.790 1.00 93.56 79 MET A N 1
ATOM 631 C CA . MET A 1 79 ? -7.606 1.793 -5.493 1.00 93.56 79 MET A CA 1
ATOM 632 C C . MET A 1 79 ? -9.009 2.406 -5.587 1.00 93.56 79 MET A C 1
ATOM 634 O O . MET A 1 79 ? -9.782 2.272 -4.643 1.00 93.56 79 MET A O 1
ATOM 638 N N . GLY A 1 80 ? -9.334 3.083 -6.692 1.00 92.62 80 GLY A N 1
ATOM 639 C CA . GLY A 1 80 ? -10.635 3.728 -6.890 1.00 92.62 80 GLY A CA 1
ATOM 640 C C . GLY A 1 80 ? -11.737 2.776 -7.355 1.00 92.62 80 GLY A C 1
ATOM 641 O O . GLY A 1 80 ? -12.875 2.897 -6.911 1.00 92.62 80 GLY A O 1
ATOM 642 N N . HIS A 1 81 ? -11.392 1.824 -8.221 1.00 94.00 81 HIS A N 1
ATOM 643 C CA . HIS A 1 81 ? -12.347 1.007 -8.980 1.00 94.00 81 HIS A CA 1
ATOM 644 C C . HIS A 1 81 ? -12.162 -0.505 -8.774 1.00 94.00 81 HIS A C 1
ATOM 646 O O . HIS A 1 81 ? -12.970 -1.319 -9.221 1.00 94.00 81 HIS A O 1
ATOM 652 N N . GLY A 1 82 ? -11.092 -0.925 -8.095 1.00 91.19 82 GLY A N 1
ATOM 653 C CA . GLY A 1 82 ? -10.713 -2.333 -8.049 1.00 91.19 82 GLY A CA 1
ATOM 654 C C . GLY A 1 82 ? -10.361 -2.871 -9.439 1.00 91.19 82 GLY A C 1
ATOM 655 O O . GLY A 1 82 ? -9.961 -2.134 -10.337 1.00 91.19 82 GLY A O 1
ATOM 656 N N . VAL A 1 83 ? -10.479 -4.188 -9.612 1.00 92.19 83 VAL A N 1
ATOM 657 C CA . VAL A 1 83 ? -10.206 -4.865 -10.896 1.00 92.19 83 VAL A CA 1
ATOM 658 C C . VAL A 1 83 ? -11.451 -4.912 -11.793 1.00 92.19 83 VAL A C 1
ATOM 660 O O . VAL A 1 83 ? -11.326 -5.047 -13.005 1.00 92.19 83 VAL A O 1
ATOM 663 N N . GLY A 1 84 ? -12.646 -4.819 -11.200 1.00 90.56 84 GLY A N 1
ATOM 664 C CA . GLY A 1 84 ? -13.924 -4.952 -11.905 1.00 90.56 84 GLY A CA 1
ATOM 665 C C . GLY A 1 84 ? -14.386 -3.700 -12.656 1.00 90.56 84 GLY A C 1
ATOM 666 O O . GLY A 1 84 ? -15.172 -3.849 -13.590 1.00 90.56 84 GLY A O 1
ATOM 667 N N . GLY A 1 85 ? -13.868 -2.518 -12.296 1.00 74.06 85 GLY A N 1
ATOM 668 C CA . GLY A 1 85 ? -14.331 -1.226 -12.821 1.00 74.06 85 GLY A CA 1
ATOM 669 C C . GLY A 1 85 ? -15.447 -0.615 -11.984 1.00 74.06 85 GLY A C 1
ATOM 670 O O . GLY A 1 85 ? -16.433 -1.333 -11.714 1.00 74.06 85 GLY A O 1
#

InterPro domains:
  IPR036271 Tetracyclin repressor-like, C-terminal domain superfamily [SSF48498] (2-83)